Protein AF-A0A960USU8-F1 (afdb_monomer_lite)

Structure (mmCIF, N/CA/C/O backbone):
data_AF-A0A960USU8-F1
#
_entry.id   AF-A0A960USU8-F1
#
loop_
_atom_site.group_PDB
_atom_site.id
_atom_site.type_symbol
_atom_site.label_atom_id
_atom_site.label_alt_id
_atom_site.label_comp_id
_atom_site.label_asym_id
_atom_site.label_entity_id
_atom_site.label_seq_id
_atom_site.pdbx_PDB_ins_code
_atom_site.Cartn_x
_atom_site.Cartn_y
_atom_site.Cartn_z
_atom_site.occupancy
_atom_site.B_iso_or_equiv
_atom_site.auth_seq_id
_atom_site.auth_comp_id
_atom_site.auth_asym_id
_atom_site.auth_atom_id
_atom_site.pdbx_PDB_model_num
ATOM 1 N N . MET A 1 1 ? -20.643 -2.668 -6.351 1.00 79.25 1 MET A N 1
ATOM 2 C CA . MET A 1 1 ? -19.940 -1.557 -5.684 1.00 79.25 1 MET A CA 1
ATOM 3 C C . MET A 1 1 ? -19.389 -2.103 -4.389 1.00 79.25 1 MET A C 1
ATOM 5 O O . MET A 1 1 ? -20.175 -2.423 -3.499 1.00 79.25 1 MET A O 1
ATOM 9 N N . ALA A 1 2 ? -18.076 -2.276 -4.310 1.00 89.62 2 ALA A N 1
ATOM 10 C CA . ALA A 1 2 ? -17.414 -2.642 -3.067 1.00 89.62 2 ALA A CA 1
ATOM 11 C C . ALA A 1 2 ? -17.534 -1.505 -2.040 1.00 89.62 2 ALA A C 1
ATOM 13 O O . ALA A 1 2 ? -17.372 -0.332 -2.381 1.00 89.62 2 ALA A O 1
ATOM 14 N N . LYS A 1 3 ? -17.819 -1.848 -0.782 1.00 94.06 3 LYS A N 1
ATOM 15 C CA . LYS A 1 3 ? -17.827 -0.897 0.333 1.00 94.06 3 LYS A CA 1
ATOM 16 C C . LYS A 1 3 ? -16.690 -1.237 1.280 1.00 94.06 3 LYS A C 1
ATOM 18 O O . LYS A 1 3 ? -16.551 -2.396 1.663 1.00 94.06 3 LYS A O 1
ATOM 23 N N . SER A 1 4 ? -15.922 -0.226 1.656 1.00 95.81 4 SER A N 1
ATOM 24 C CA . SER A 1 4 ? -15.033 -0.289 2.807 1.00 95.81 4 SER A CA 1
ATOM 25 C C . SER A 1 4 ? -15.842 0.079 4.047 1.00 95.81 4 SER A C 1
ATOM 27 O O . SER A 1 4 ? -16.541 1.097 4.051 1.00 95.81 4 SER A O 1
ATOM 29 N N . ILE A 1 5 ? -15.812 -0.779 5.062 1.00 96.56 5 ILE A N 1
ATOM 30 C CA . ILE A 1 5 ? -16.600 -0.633 6.286 1.00 96.56 5 ILE A CA 1
ATOM 31 C C . ILE A 1 5 ? -15.677 -0.684 7.491 1.00 96.56 5 ILE A C 1
ATOM 33 O O . ILE A 1 5 ? -14.733 -1.468 7.516 1.00 96.56 5 ILE A O 1
ATOM 37 N N . ASN A 1 6 ? -15.970 0.126 8.502 1.00 96.75 6 ASN A N 1
ATOM 38 C CA . ASN A 1 6 ? -15.284 0.023 9.774 1.00 96.75 6 ASN A CA 1
ATOM 39 C C . ASN A 1 6 ? -15.834 -1.188 10.541 1.00 96.75 6 ASN A C 1
ATOM 41 O O . ASN A 1 6 ? -17.015 -1.189 10.893 1.00 96.75 6 ASN A O 1
ATOM 45 N N . PRO A 1 7 ? -15.020 -2.213 10.847 1.00 96.38 7 PRO A N 1
ATOM 46 C CA . PRO A 1 7 ? -15.519 -3.429 11.480 1.00 96.38 7 PRO A CA 1
ATOM 47 C C . PRO A 1 7 ? -15.949 -3.225 12.940 1.00 96.38 7 PRO A C 1
ATOM 49 O O . PRO A 1 7 ? -16.648 -4.073 13.484 1.00 96.38 7 PRO A O 1
ATOM 52 N N . ALA A 1 8 ? -15.533 -2.134 13.592 1.00 94.75 8 ALA A N 1
ATOM 53 C CA . ALA A 1 8 ? -15.894 -1.835 14.976 1.00 94.75 8 ALA A CA 1
ATOM 54 C C . ALA A 1 8 ? -17.179 -0.997 15.103 1.00 94.75 8 ALA A C 1
ATOM 56 O O . ALA A 1 8 ? -17.853 -1.092 16.128 1.00 94.75 8 ALA A O 1
ATOM 57 N N . THR A 1 9 ? -17.503 -0.168 14.103 1.00 95.56 9 THR A N 1
ATOM 58 C CA . THR A 1 9 ? -18.676 0.733 14.130 1.00 95.56 9 THR A CA 1
ATOM 59 C C . THR A 1 9 ? -19.746 0.390 13.095 1.00 95.56 9 THR A C 1
ATOM 61 O O . THR A 1 9 ? -20.836 0.946 13.159 1.00 95.56 9 THR A O 1
ATOM 64 N N . GLU A 1 10 ? -19.447 -0.508 12.151 1.00 95.38 10 GLU A N 1
ATOM 65 C CA . GLU A 1 10 ? -20.267 -0.839 10.972 1.00 95.38 10 GLU A CA 1
ATOM 66 C C . GLU A 1 10 ? -20.506 0.345 10.014 1.00 95.38 10 GLU A C 1
ATOM 68 O O . GLU A 1 10 ? -21.272 0.248 9.052 1.00 95.38 10 GLU A O 1
ATOM 73 N N . GLU A 1 11 ? -19.819 1.468 10.230 1.00 96.56 11 GLU A N 1
ATOM 74 C CA . GLU A 1 11 ? -19.928 2.650 9.384 1.00 96.56 11 GLU A CA 1
ATOM 75 C C . GLU A 1 11 ? -19.233 2.429 8.037 1.00 96.56 11 GLU A C 1
ATOM 77 O O . GLU A 1 11 ? -18.147 1.853 7.952 1.00 96.56 11 GLU A O 1
ATOM 82 N N . VAL A 1 12 ? -19.845 2.931 6.963 1.00 96.69 12 VAL A N 1
ATOM 83 C CA . VAL A 1 12 ? -19.239 2.918 5.628 1.00 96.69 12 VAL A CA 1
ATOM 84 C C . VAL A 1 12 ? -18.165 4.001 5.561 1.00 96.69 12 VAL A C 1
ATOM 86 O O . VAL A 1 12 ? -18.470 5.185 5.683 1.00 96.69 12 VAL A O 1
ATOM 89 N N . ILE A 1 13 ? -16.918 3.590 5.335 1.00 95.50 13 ILE A N 1
ATOM 90 C CA . ILE A 1 13 ? -15.763 4.483 5.177 1.00 95.50 13 ILE A CA 1
ATOM 91 C C . ILE A 1 13 ? -15.749 5.061 3.763 1.00 95.50 13 ILE A C 1
ATOM 93 O O . ILE A 1 13 ? -15.586 6.265 3.575 1.00 95.50 13 ILE A O 1
ATOM 97 N N . GLN A 1 14 ? -15.915 4.195 2.760 1.00 95.62 14 GLN A N 1
ATOM 98 C CA . GLN A 1 14 ? -15.878 4.586 1.355 1.00 95.62 14 GLN A CA 1
ATOM 99 C C . GLN A 1 14 ? -16.602 3.568 0.469 1.00 95.62 14 GLN A C 1
ATOM 101 O O . GLN A 1 14 ? -16.624 2.371 0.760 1.00 95.62 14 GLN A O 1
ATOM 106 N N . GLU A 1 15 ? -17.157 4.035 -0.649 1.00 96.25 15 GLU A N 1
ATOM 107 C CA . GLU A 1 15 ? -17.733 3.177 -1.687 1.00 96.25 15 GLU A CA 1
ATOM 108 C C . GLU A 1 15 ? -16.933 3.273 -2.987 1.00 96.25 15 GLU A C 1
ATOM 110 O O . GLU A 1 15 ? -16.607 4.358 -3.472 1.00 96.25 15 GLU A O 1
ATOM 115 N N . TYR A 1 16 ? -16.660 2.121 -3.589 1.00 94.81 16 TYR A N 1
ATOM 116 C CA . TYR A 1 16 ? -15.887 2.005 -4.814 1.00 94.81 16 TYR A CA 1
ATOM 117 C C . TYR A 1 16 ? -16.746 1.408 -5.924 1.00 94.81 16 TYR A C 1
ATOM 119 O O . TYR A 1 16 ? -17.508 0.453 -5.740 1.00 94.81 16 TYR A O 1
ATOM 127 N N . LYS A 1 17 ? -16.623 1.991 -7.116 1.00 95.25 17 LYS A N 1
ATOM 128 C CA . LYS A 1 17 ? -17.223 1.429 -8.324 1.00 95.25 17 LYS A CA 1
ATOM 129 C C . LYS A 1 17 ? -16.362 0.278 -8.812 1.00 95.25 17 LYS A C 1
ATOM 131 O O . LYS A 1 17 ? -15.171 0.465 -9.053 1.00 95.25 17 LYS A O 1
ATOM 136 N N . ASP A 1 18 ? -16.998 -0.867 -9.005 1.00 94.62 18 ASP A N 1
ATOM 137 C CA . ASP A 1 18 ? -16.351 -2.019 -9.616 1.00 94.62 18 ASP A CA 1
ATOM 138 C C . ASP A 1 18 ? -15.971 -1.663 -11.061 1.00 94.62 18 ASP A C 1
ATOM 140 O O . ASP A 1 18 ? -16.624 -0.839 -11.716 1.00 94.62 18 ASP A O 1
ATOM 144 N N . PHE A 1 19 ? -14.886 -2.249 -11.558 1.00 96.25 19 PHE A N 1
ATOM 145 C CA . PHE A 1 19 ? -14.514 -2.085 -12.959 1.00 96.25 19 PHE A CA 1
ATOM 146 C C . PHE A 1 19 ? -15.480 -2.864 -13.858 1.00 96.25 19 PHE A C 1
ATOM 148 O O . PHE A 1 19 ? -15.926 -3.951 -13.500 1.00 96.25 19 PHE A O 1
ATOM 155 N N . SER A 1 20 ? -15.808 -2.300 -15.025 1.00 96.62 20 SER A N 1
ATOM 156 C CA . SER A 1 20 ? -16.500 -3.040 -16.084 1.00 96.62 20 SER A CA 1
ATOM 157 C C . SER A 1 20 ? -15.554 -4.046 -16.734 1.00 96.62 20 SER A C 1
ATOM 159 O O . SER A 1 20 ? -14.338 -3.853 -16.701 1.00 96.62 20 SER A O 1
ATOM 161 N N . GLU A 1 21 ? -16.105 -5.074 -17.379 1.00 97.62 21 GLU A N 1
ATOM 162 C CA . GLU A 1 21 ? -15.321 -6.068 -18.127 1.00 97.62 21 GLU A CA 1
ATOM 163 C C . GLU A 1 21 ? -14.407 -5.398 -19.165 1.00 97.62 21 GLU A C 1
ATOM 165 O O . GLU A 1 21 ? -13.198 -5.609 -19.130 1.00 97.62 21 GLU A O 1
ATOM 170 N N . ASP A 1 22 ? -14.940 -4.473 -19.973 1.00 98.06 22 ASP A N 1
ATOM 171 C CA . ASP A 1 22 ? -14.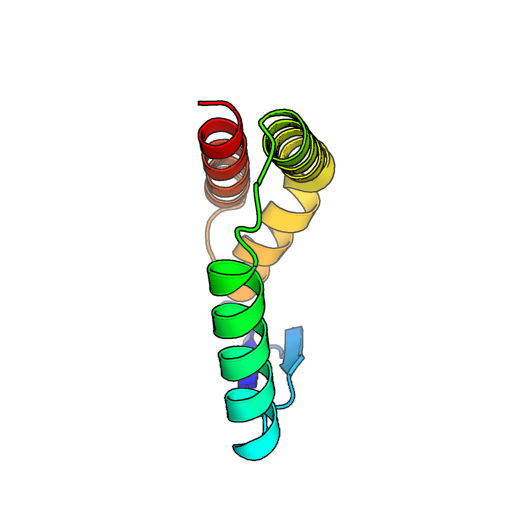152 -3.703 -20.951 1.00 98.06 22 ASP A CA 1
ATOM 172 C C . ASP A 1 22 ? -12.983 -2.934 -20.310 1.00 98.06 22 ASP A C 1
ATOM 174 O O . ASP A 1 22 ? -11.903 -2.804 -20.889 1.00 98.06 22 ASP A O 1
ATOM 178 N N . ARG A 1 23 ? -13.183 -2.405 -19.093 1.00 97.75 23 ARG A N 1
ATOM 179 C CA . ARG A 1 23 ? -12.134 -1.675 -18.372 1.00 97.75 23 ARG A CA 1
ATOM 180 C C . ARG A 1 23 ? -11.066 -2.624 -17.846 1.00 97.75 23 ARG A C 1
ATOM 182 O O . ARG A 1 23 ? -9.892 -2.266 -17.876 1.00 97.75 23 ARG A O 1
ATOM 189 N N . VAL A 1 24 ? -11.461 -3.796 -17.353 1.00 98.19 24 VAL A N 1
ATOM 190 C CA . VAL A 1 24 ? -10.519 -4.833 -16.917 1.00 98.19 24 VAL A CA 1
ATOM 191 C C . VAL A 1 24 ? -9.660 -5.278 -18.099 1.00 98.19 24 VAL A C 1
ATOM 193 O O . VAL A 1 24 ? -8.438 -5.234 -17.988 1.00 98.19 24 VAL A O 1
ATOM 196 N N . GLU A 1 25 ? -10.277 -5.591 -19.239 1.00 98.50 25 GLU A N 1
ATOM 197 C CA . GLU A 1 25 ? -9.569 -5.999 -20.459 1.00 98.50 25 GLU A CA 1
ATOM 198 C C . GLU A 1 25 ? -8.568 -4.928 -20.915 1.00 98.50 25 GLU A C 1
ATOM 200 O O . GLU A 1 25 ? -7.403 -5.214 -21.186 1.00 98.50 25 GLU A O 1
ATOM 205 N N . SER A 1 26 ? -8.978 -3.657 -20.898 1.00 98.50 26 SER A N 1
ATOM 206 C CA . SER A 1 26 ? -8.094 -2.543 -21.248 1.00 98.50 26 SER A CA 1
ATOM 207 C C . SER A 1 26 ? -6.892 -2.400 -20.306 1.00 98.50 26 SER A C 1
ATOM 209 O O . SER A 1 26 ? -5.797 -2.076 -20.768 1.00 98.50 26 SER A O 1
ATOM 211 N N . ILE A 1 27 ? -7.058 -2.620 -18.996 1.00 98.25 27 ILE A N 1
ATOM 212 C CA . ILE A 1 27 ? -5.947 -2.572 -18.028 1.00 98.25 27 ILE A CA 1
ATOM 213 C C . ILE A 1 27 ? -4.985 -3.743 -18.256 1.00 98.25 27 ILE A C 1
ATOM 215 O O . ILE A 1 27 ? -3.771 -3.548 -18.204 1.00 98.25 27 ILE A O 1
ATOM 219 N N . LEU A 1 28 ? -5.513 -4.939 -18.536 1.00 98.50 28 LEU A N 1
ATOM 220 C CA . LEU A 1 28 ? -4.702 -6.122 -18.825 1.00 98.50 28 LEU A CA 1
ATOM 221 C C . LEU A 1 28 ? -3.868 -5.934 -20.094 1.00 98.50 28 LEU A C 1
ATOM 223 O O . LEU A 1 28 ? -2.666 -6.190 -20.062 1.00 98.50 28 LEU A O 1
ATOM 227 N N . GLN A 1 29 ? -4.470 -5.415 -21.168 1.00 98.44 29 GLN A N 1
ATOM 228 C CA . GLN A 1 29 ? -3.743 -5.142 -22.408 1.00 98.44 29 GLN A CA 1
ATOM 229 C C . GLN A 1 29 ? -2.632 -4.105 -22.193 1.00 98.44 29 GLN A C 1
ATOM 231 O O . GLN A 1 29 ? -1.503 -4.327 -22.614 1.00 98.44 29 GLN A O 1
ATOM 236 N N . GLN A 1 30 ? -2.908 -3.017 -21.463 1.00 98.00 30 GLN A N 1
ATOM 237 C CA . GLN A 1 30 ? -1.889 -2.010 -21.134 1.00 98.00 30 GLN A CA 1
ATOM 238 C C . GLN A 1 30 ? -0.715 -2.595 -20.338 1.00 98.00 30 GLN A C 1
ATOM 240 O O . GLN A 1 30 ? 0.433 -2.208 -20.556 1.00 98.00 30 GLN A O 1
ATOM 245 N N . ALA A 1 31 ? -0.990 -3.512 -19.407 1.00 97.38 31 ALA A N 1
ATOM 246 C CA . ALA A 1 31 ? 0.050 -4.174 -18.630 1.00 97.38 31 ALA A CA 1
ATOM 247 C C . ALA A 1 31 ? 0.910 -5.114 -19.497 1.00 97.38 31 ALA A C 1
ATOM 249 O O . ALA A 1 31 ? 2.134 -5.111 -19.355 1.00 97.38 31 ALA A O 1
ATOM 250 N N . ASP A 1 32 ? 0.290 -5.881 -20.402 1.00 97.88 32 ASP A N 1
ATOM 251 C CA . ASP A 1 32 ? 0.994 -6.753 -21.355 1.00 97.88 32 ASP A CA 1
ATOM 252 C C . ASP A 1 32 ? 1.853 -5.939 -22.332 1.00 97.88 32 ASP A C 1
ATOM 254 O O . ASP A 1 32 ? 3.029 -6.247 -22.523 1.00 97.88 32 ASP A O 1
ATOM 258 N N . ASP A 1 33 ? 1.312 -4.848 -22.876 1.00 97.81 33 ASP A N 1
ATOM 259 C CA . ASP A 1 33 ? 2.041 -3.953 -23.777 1.00 97.81 33 ASP A CA 1
ATOM 260 C C . ASP A 1 33 ? 3.255 -3.328 -23.076 1.00 97.81 33 ASP A C 1
ATOM 262 O O . ASP A 1 33 ? 4.372 -3.426 -23.577 1.00 97.81 33 ASP A O 1
ATOM 266 N N . ALA A 1 34 ? 3.085 -2.779 -21.866 1.00 96.50 34 ALA A N 1
ATOM 267 C CA . ALA A 1 34 ? 4.192 -2.203 -21.099 1.00 96.50 34 ALA A CA 1
ATOM 268 C C . ALA A 1 34 ? 5.287 -3.237 -20.776 1.00 96.50 34 ALA A C 1
ATOM 270 O O . ALA A 1 34 ? 6.481 -2.921 -20.792 1.00 96.50 34 ALA A O 1
ATOM 271 N N . TYR A 1 35 ? 4.894 -4.481 -20.489 1.00 95.69 35 TYR A N 1
ATOM 272 C CA . TYR A 1 35 ? 5.837 -5.575 -20.288 1.00 95.69 35 TYR A CA 1
ATOM 273 C C . TYR A 1 35 ? 6.609 -5.903 -21.575 1.00 95.69 35 TYR A C 1
ATOM 275 O O . TYR A 1 35 ? 7.837 -6.015 -21.538 1.00 95.69 35 TYR A O 1
ATOM 283 N N . ARG A 1 36 ? 5.918 -6.004 -22.718 1.00 96.44 36 ARG A N 1
ATOM 284 C CA . ARG A 1 36 ? 6.528 -6.261 -24.036 1.00 96.44 36 ARG A CA 1
ATOM 285 C C . ARG A 1 36 ? 7.441 -5.128 -24.495 1.00 96.44 36 ARG A C 1
ATOM 287 O O . ARG A 1 36 ? 8.491 -5.403 -25.074 1.00 96.44 36 ARG A O 1
ATOM 294 N N . ASP A 1 37 ? 7.094 -3.889 -24.162 1.00 96.62 37 ASP A N 1
ATOM 295 C CA . ASP A 1 37 ? 7.907 -2.692 -24.400 1.00 96.62 37 ASP A CA 1
ATOM 296 C C . ASP A 1 37 ? 9.141 -2.622 -23.481 1.00 96.62 37 ASP A C 1
ATOM 298 O O . ASP A 1 37 ? 9.987 -1.733 -23.610 1.00 96.62 37 ASP A O 1
ATOM 302 N N . GLY A 1 38 ? 9.287 -3.586 -22.567 1.00 94.00 38 GLY A N 1
ATOM 303 C CA . GLY A 1 38 ? 10.458 -3.727 -21.717 1.00 94.00 38 GLY A CA 1
ATOM 304 C C . GLY A 1 38 ? 10.514 -2.671 -20.624 1.00 94.00 38 GLY A C 1
ATOM 305 O O . GLY A 1 38 ? 11.602 -2.159 -20.341 1.00 94.00 38 GLY A O 1
ATOM 306 N N . VAL A 1 39 ? 9.364 -2.338 -20.017 1.00 91.12 39 VAL A N 1
ATOM 307 C CA . VAL A 1 39 ? 9.293 -1.417 -18.877 1.00 91.12 39 VAL A CA 1
ATOM 308 C C . VAL A 1 39 ? 10.347 -1.775 -17.829 1.00 91.12 39 VAL A C 1
ATOM 310 O O . VAL A 1 39 ? 10.507 -2.927 -17.422 1.00 91.12 39 VAL A O 1
ATOM 313 N N . LYS A 1 40 ? 11.096 -0.763 -17.390 1.00 90.50 40 LYS A N 1
ATOM 314 C CA . LYS A 1 40 ? 12.096 -0.900 -16.333 1.00 90.50 40 LYS A CA 1
ATOM 315 C C . LYS A 1 40 ? 11.674 -0.051 -15.155 1.00 90.50 40 LYS A C 1
ATOM 317 O O . LYS A 1 40 ? 11.428 1.142 -15.312 1.00 90.50 40 LYS A O 1
ATOM 322 N N . VAL A 1 41 ? 11.641 -0.670 -13.985 1.00 88.56 41 VAL A N 1
ATOM 323 C CA . VAL A 1 41 ? 11.537 0.041 -12.714 1.00 88.56 41 VAL A CA 1
ATOM 324 C C . VAL A 1 41 ? 12.954 0.280 -12.213 1.00 88.56 41 VAL A C 1
ATOM 326 O O . VAL A 1 41 ? 13.740 -0.661 -12.095 1.00 88.56 41 VAL A O 1
ATOM 329 N N . SER A 1 42 ? 13.312 1.537 -11.972 1.00 93.62 42 SER A N 1
ATOM 330 C CA . SER A 1 42 ? 14.604 1.882 -11.386 1.00 93.62 42 SER A CA 1
ATOM 331 C C . SER A 1 42 ? 14.564 1.733 -9.865 1.00 93.62 42 SER A C 1
ATOM 333 O O . SER A 1 42 ? 13.523 1.913 -9.232 1.00 93.62 42 SER A O 1
ATOM 335 N N . ALA A 1 43 ? 15.724 1.472 -9.258 1.00 95.31 43 ALA A N 1
ATOM 336 C CA . ALA A 1 43 ? 15.856 1.491 -7.801 1.00 95.31 43 ALA A CA 1
ATOM 337 C C . ALA A 1 43 ? 15.423 2.847 -7.209 1.00 95.31 43 ALA A C 1
ATOM 339 O O . ALA A 1 43 ? 14.792 2.892 -6.164 1.00 95.31 43 ALA A O 1
ATOM 340 N N . GLU A 1 44 ? 15.673 3.955 -7.918 1.00 97.00 44 GLU A N 1
ATOM 341 C CA . GLU A 1 44 ? 15.229 5.293 -7.505 1.00 97.00 44 GLU A CA 1
ATOM 342 C C . GLU A 1 44 ? 13.700 5.392 -7.369 1.00 97.00 44 GLU A C 1
ATOM 344 O O . GLU A 1 44 ? 13.205 6.035 -6.446 1.00 97.00 44 GLU A O 1
ATOM 349 N N . GLN A 1 45 ? 12.937 4.741 -8.253 1.00 96.81 45 GLN A N 1
ATOM 350 C CA . GLN A 1 45 ? 11.476 4.704 -8.144 1.00 96.81 45 GLN A CA 1
ATOM 351 C C . GLN A 1 45 ? 11.019 3.916 -6.910 1.00 96.81 45 GLN A C 1
ATOM 353 O O . GLN A 1 45 ? 10.058 4.325 -6.259 1.00 96.81 45 GLN A O 1
ATOM 358 N N . LEU A 1 46 ? 11.717 2.831 -6.559 1.00 97.44 46 LEU A N 1
ATOM 359 C CA . LEU A 1 46 ? 11.429 2.056 -5.350 1.00 97.44 46 LEU A CA 1
ATOM 360 C C . LEU A 1 46 ? 11.793 2.832 -4.077 1.00 97.44 46 LEU A C 1
ATOM 362 O O . LEU A 1 46 ? 10.985 2.880 -3.153 1.00 97.44 46 LEU A O 1
ATOM 366 N N . TYR A 1 47 ? 12.931 3.532 -4.055 1.00 98.19 47 TYR A N 1
ATOM 367 C CA . TYR A 1 47 ? 13.294 4.400 -2.930 1.00 98.19 47 TYR A CA 1
ATOM 368 C C . TYR A 1 47 ? 12.284 5.532 -2.726 1.00 98.19 47 TYR A C 1
ATOM 370 O O . TYR A 1 47 ? 11.847 5.760 -1.602 1.00 98.19 47 TYR A O 1
ATOM 378 N N . LYS A 1 48 ? 11.815 6.170 -3.806 1.00 98.25 48 LYS A N 1
ATOM 379 C CA . LYS A 1 48 ? 10.736 7.171 -3.734 1.00 98.25 48 LYS A CA 1
ATOM 380 C C . LYS A 1 48 ? 9.436 6.591 -3.171 1.00 98.25 48 LYS A C 1
ATOM 382 O O . LYS A 1 48 ? 8.747 7.258 -2.403 1.00 98.25 48 LYS A O 1
ATOM 387 N N . ALA A 1 49 ? 9.093 5.351 -3.529 1.00 98.12 49 ALA A 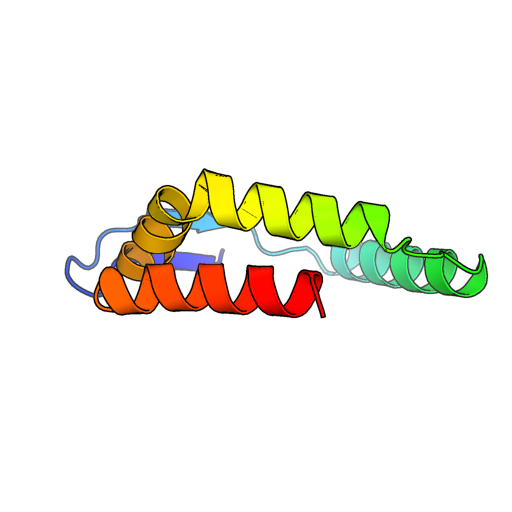N 1
ATOM 388 C CA . ALA A 1 49 ? 7.936 4.667 -2.953 1.00 98.12 49 ALA A CA 1
ATOM 389 C C . ALA A 1 49 ? 8.128 4.397 -1.449 1.00 98.12 49 ALA A C 1
ATOM 391 O O . ALA A 1 49 ? 7.205 4.627 -0.668 1.00 98.12 49 ALA A O 1
ATOM 392 N N . ALA A 1 50 ? 9.325 3.975 -1.031 1.00 98.50 50 ALA A N 1
ATOM 393 C CA . ALA A 1 50 ? 9.659 3.775 0.377 1.00 98.50 50 ALA A CA 1
ATOM 394 C C . ALA A 1 50 ? 9.556 5.074 1.191 1.00 98.50 50 ALA A C 1
ATOM 396 O O . ALA A 1 50 ? 8.948 5.077 2.263 1.00 98.50 50 ALA A O 1
ATOM 397 N N . GLU A 1 51 ? 10.108 6.177 0.678 1.00 98.50 51 GLU A N 1
ATOM 398 C CA . GLU A 1 51 ? 10.005 7.506 1.292 1.00 98.50 51 GLU A CA 1
ATOM 399 C C . GLU A 1 51 ? 8.540 7.914 1.455 1.00 98.50 51 GLU A C 1
ATOM 401 O O . GLU A 1 51 ? 8.117 8.245 2.561 1.00 98.50 51 GLU A O 1
ATOM 406 N N . HIS A 1 52 ? 7.733 7.773 0.400 1.00 98.50 52 HIS A N 1
ATOM 407 C CA . HIS A 1 52 ? 6.310 8.105 0.447 1.00 98.50 52 HIS A CA 1
ATOM 408 C C . HIS A 1 52 ? 5.541 7.289 1.497 1.00 98.50 52 HIS A C 1
ATOM 410 O O . HIS A 1 52 ? 4.724 7.834 2.242 1.00 98.50 52 HIS A O 1
ATOM 416 N N . LEU A 1 53 ? 5.817 5.983 1.587 1.00 98.62 53 LEU A N 1
ATOM 417 C CA . LEU A 1 53 ? 5.221 5.105 2.596 1.00 98.62 53 LEU A CA 1
ATOM 418 C C . LEU A 1 53 ? 5.628 5.519 4.017 1.00 98.62 53 LEU A C 1
ATOM 420 O O . LEU A 1 53 ? 4.783 5.523 4.911 1.00 98.62 53 LEU A O 1
ATOM 424 N N . LYS A 1 54 ? 6.895 5.897 4.235 1.00 98.44 54 LYS A N 1
ATOM 425 C CA . LYS A 1 54 ? 7.398 6.350 5.543 1.00 98.44 54 LYS A CA 1
ATOM 426 C C . LYS A 1 54 ? 6.810 7.695 5.958 1.00 98.44 54 LYS A C 1
ATOM 428 O O . LYS A 1 54 ? 6.409 7.836 7.111 1.00 98.44 54 LYS A O 1
ATOM 433 N N . GLU A 1 55 ? 6.735 8.654 5.038 1.00 98.62 55 GLU A N 1
ATOM 434 C CA . GLU A 1 55 ? 6.155 9.982 5.279 1.00 98.62 55 GLU A CA 1
ATOM 435 C C . GLU A 1 55 ? 4.676 9.901 5.673 1.00 98.62 55 GLU A C 1
ATOM 437 O O . GLU A 1 55 ? 4.220 10.643 6.540 1.00 98.62 55 GLU A O 1
ATOM 442 N N . LYS A 1 56 ? 3.931 8.972 5.065 1.00 98.56 56 LYS A N 1
ATOM 443 C CA . LYS A 1 56 ? 2.487 8.795 5.279 1.00 98.56 56 LYS A CA 1
ATOM 444 C C . LYS A 1 56 ? 2.125 7.629 6.193 1.00 98.56 56 LYS A C 1
ATOM 446 O O . LYS A 1 56 ? 0.959 7.244 6.254 1.00 98.56 56 LYS A O 1
ATOM 451 N N . LYS A 1 57 ? 3.081 7.052 6.922 1.00 98.56 57 LYS A N 1
ATOM 452 C CA . LYS A 1 57 ? 2.847 5.825 7.702 1.00 98.56 57 LYS A CA 1
ATOM 453 C C . LYS A 1 57 ? 1.717 5.940 8.724 1.00 98.56 57 LYS A C 1
ATOM 455 O O . LYS A 1 57 ? 0.993 4.972 8.927 1.00 98.56 57 LYS A O 1
ATOM 460 N N . ASP A 1 58 ? 1.536 7.116 9.322 1.00 98.50 58 ASP A N 1
ATOM 461 C CA . ASP A 1 58 ? 0.467 7.354 10.293 1.00 98.50 58 ASP A CA 1
ATOM 462 C C . ASP A 1 58 ? -0.902 7.457 9.598 1.00 98.50 58 ASP A C 1
ATOM 464 O O . ASP A 1 58 ? -1.883 6.900 10.085 1.00 98.50 58 ASP A O 1
ATOM 468 N N . GLU A 1 59 ? -0.960 8.096 8.423 1.00 98.44 59 GLU A N 1
ATOM 469 C CA . GLU A 1 59 ? -2.164 8.203 7.583 1.00 98.44 59 GLU A CA 1
ATOM 470 C C . GLU A 1 59 ? -2.594 6.822 7.068 1.00 98.44 59 GLU A C 1
ATOM 472 O O . GLU A 1 59 ? -3.732 6.399 7.269 1.00 98.44 59 GLU A O 1
ATOM 477 N N . PHE A 1 60 ? -1.668 6.079 6.458 1.00 98.44 60 PHE A N 1
ATOM 478 C CA . PHE A 1 60 ? -1.935 4.735 5.950 1.00 98.44 60 PHE A CA 1
ATOM 479 C C . PHE A 1 60 ? -2.183 3.730 7.078 1.00 98.44 60 PHE A C 1
ATOM 481 O O . PHE A 1 60 ? -3.055 2.872 6.957 1.00 98.44 60 PHE A O 1
ATOM 488 N N . GLY A 1 61 ? -1.482 3.857 8.205 1.00 98.56 61 GLY A N 1
ATOM 489 C CA . GLY A 1 61 ? -1.726 3.047 9.394 1.00 98.56 61 GLY A CA 1
ATOM 490 C C . GLY A 1 61 ? -3.126 3.274 9.969 1.00 98.56 61 GLY A C 1
ATOM 491 O O . GLY A 1 61 ? -3.815 2.307 10.296 1.00 98.56 61 GLY A O 1
ATOM 492 N N . ALA A 1 62 ? -3.578 4.530 10.042 1.00 98.25 62 ALA A N 1
ATOM 493 C CA . ALA A 1 62 ? -4.936 4.862 10.463 1.00 98.25 62 ALA A CA 1
ATOM 494 C C . ALA A 1 62 ? -5.986 4.289 9.502 1.00 98.25 62 ALA A C 1
ATOM 496 O O . ALA A 1 62 ? -6.983 3.737 9.969 1.00 98.25 62 ALA A O 1
ATOM 497 N N . LEU A 1 63 ? -5.735 4.346 8.187 1.00 97.69 63 LEU A N 1
ATOM 498 C CA . LEU A 1 63 ? -6.612 3.742 7.184 1.00 97.69 63 LEU A CA 1
ATOM 499 C C . LEU A 1 63 ? -6.732 2.226 7.396 1.00 97.69 63 LEU A C 1
ATOM 501 O O . LEU A 1 63 ? -7.841 1.733 7.584 1.00 97.69 63 LEU A O 1
ATOM 505 N N . ILE A 1 64 ? -5.611 1.503 7.494 1.00 98.00 64 ILE A N 1
ATOM 506 C CA . ILE A 1 64 ? -5.606 0.051 7.759 1.00 98.00 64 ILE A CA 1
ATOM 507 C C . ILE A 1 64 ? -6.375 -0.269 9.047 1.00 98.00 64 ILE A C 1
ATOM 509 O O . ILE A 1 64 ? -7.178 -1.200 9.082 1.00 98.00 64 ILE A O 1
ATOM 513 N N . THR A 1 65 ? -6.167 0.503 10.115 1.00 98.25 65 THR A N 1
ATOM 514 C CA . THR A 1 65 ? -6.919 0.327 11.363 1.00 98.25 65 THR A CA 1
ATOM 515 C C . THR A 1 65 ? -8.413 0.553 11.168 1.00 98.25 65 THR A C 1
ATOM 517 O O . THR A 1 65 ? -9.198 -0.247 11.673 1.00 98.25 65 THR A O 1
ATOM 520 N N . SER A 1 66 ? -8.816 1.596 10.440 1.00 97.44 66 SER A N 1
ATOM 521 C CA . SER A 1 66 ? -10.233 1.869 10.197 1.00 97.44 66 SER A CA 1
ATOM 522 C C . SER A 1 66 ? -10.898 0.787 9.355 1.00 97.44 66 SER A C 1
ATOM 524 O O . SER A 1 66 ? -12.000 0.384 9.693 1.00 97.44 66 SER A O 1
ATOM 526 N N . GLU A 1 67 ? -10.233 0.269 8.321 1.00 96.69 67 GLU A N 1
ATOM 527 C CA . GLU A 1 67 ? -10.832 -0.691 7.385 1.00 96.69 67 GLU A CA 1
ATOM 528 C C . GLU A 1 67 ? -10.767 -2.137 7.895 1.00 96.69 67 GLU A C 1
ATOM 530 O O . GLU A 1 67 ? -11.652 -2.941 7.613 1.00 96.69 67 GLU A O 1
ATOM 535 N N . MET A 1 68 ? -9.732 -2.482 8.668 1.00 96.19 68 MET A N 1
ATOM 536 C CA . MET A 1 68 ? -9.445 -3.868 9.065 1.00 96.19 68 MET A CA 1
ATOM 537 C C . MET A 1 68 ? -9.568 -4.117 10.574 1.00 96.19 68 MET A C 1
ATOM 539 O O . MET A 1 68 ? -9.477 -5.261 11.014 1.00 96.19 68 MET A O 1
ATOM 543 N N . GLY A 1 69 ? -9.732 -3.073 11.396 1.00 96.12 69 GLY A N 1
ATOM 544 C CA . GLY A 1 69 ? -9.833 -3.188 12.859 1.00 96.12 69 GLY A CA 1
ATOM 545 C C . GLY A 1 69 ? -8.516 -3.544 13.562 1.00 96.12 69 GLY A C 1
ATOM 546 O O . GLY A 1 69 ? -8.506 -3.919 14.735 1.00 96.12 69 GLY A O 1
ATOM 547 N N . LYS A 1 70 ? -7.386 -3.454 12.855 1.00 96.94 70 LYS A N 1
ATOM 548 C CA . LYS A 1 70 ? -6.062 -3.810 13.377 1.00 96.94 70 LYS A CA 1
ATOM 549 C C . LYS A 1 70 ? -5.554 -2.751 14.374 1.00 96.94 70 LYS A C 1
ATOM 551 O O . LYS A 1 70 ? -5.762 -1.560 14.131 1.00 96.94 70 LYS A O 1
ATOM 556 N N . PRO A 1 71 ? -4.844 -3.115 15.464 1.00 98.06 71 PRO A N 1
ATOM 557 C CA . PRO A 1 71 ? -4.227 -2.127 16.351 1.00 98.06 71 PRO A CA 1
ATOM 558 C C . PRO A 1 71 ? -3.286 -1.174 15.599 1.00 98.06 71 PRO A C 1
ATOM 560 O O . PRO A 1 71 ? -2.441 -1.634 14.831 1.00 98.06 71 PRO A O 1
ATOM 563 N N . ILE A 1 72 ? -3.380 0.135 15.869 1.00 98.44 72 ILE A N 1
ATOM 564 C CA . ILE A 1 72 ? -2.655 1.186 15.125 1.00 98.44 72 ILE A CA 1
ATOM 565 C C . ILE A 1 72 ? -1.143 0.952 15.046 1.00 98.44 72 ILE A C 1
ATOM 567 O O . ILE A 1 72 ? -0.534 1.147 13.999 1.00 98.44 72 ILE A O 1
ATOM 571 N N . THR A 1 73 ? -0.535 0.442 16.117 1.00 98.56 73 THR A N 1
ATOM 572 C CA . THR A 1 73 ? 0.898 0.123 16.145 1.00 98.56 73 THR A CA 1
ATOM 573 C C . THR A 1 73 ? 1.265 -0.992 15.166 1.00 98.56 73 THR A C 1
ATOM 575 O O . THR A 1 73 ? 2.310 -0.925 14.526 1.00 98.56 73 THR A O 1
ATOM 578 N N . GLN A 1 74 ? 0.403 -1.998 14.998 1.00 98.56 74 GLN A N 1
ATOM 579 C CA . GLN A 1 74 ? 0.619 -3.069 14.025 1.00 98.56 74 GLN A CA 1
ATOM 580 C C . 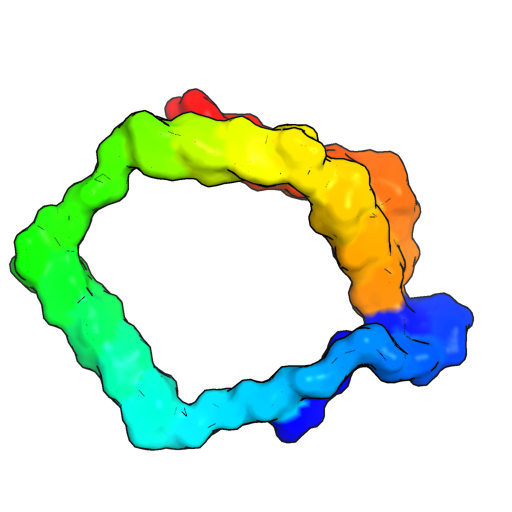GLN A 1 74 ? 0.301 -2.630 12.592 1.00 98.56 74 GLN A C 1
ATOM 582 O O . GLN A 1 74 ? 0.858 -3.197 11.652 1.00 98.56 74 GLN A O 1
ATOM 587 N N . SER A 1 75 ? -0.613 -1.675 12.413 1.00 98.62 75 SER A N 1
ATOM 588 C CA . SER A 1 75 ? -0.923 -1.078 11.111 1.00 98.62 75 SER A CA 1
ATOM 589 C C . SER A 1 75 ? 0.238 -0.224 10.603 1.00 98.62 75 SER A C 1
ATOM 591 O O . SER A 1 75 ? 0.693 -0.423 9.482 1.00 98.62 75 SER A O 1
ATOM 593 N N . ILE A 1 76 ? 0.794 0.652 11.449 1.00 98.75 76 ILE A N 1
ATOM 594 C CA . ILE A 1 76 ? 1.987 1.449 11.119 1.00 98.75 76 ILE A CA 1
ATOM 595 C C . ILE A 1 76 ? 3.172 0.531 10.790 1.00 98.75 76 ILE A C 1
ATOM 597 O O . ILE A 1 76 ? 3.836 0.727 9.774 1.00 98.75 76 ILE A O 1
ATOM 601 N N . ALA A 1 77 ? 3.393 -0.519 11.588 1.00 98.56 77 ALA A N 1
ATOM 602 C CA . ALA A 1 77 ? 4.462 -1.485 11.334 1.00 98.56 77 ALA A CA 1
ATOM 603 C C . ALA A 1 77 ? 4.304 -2.225 9.991 1.00 98.56 77 ALA A C 1
ATOM 605 O O . ALA A 1 77 ? 5.297 -2.615 9.380 1.00 98.56 77 ALA A O 1
ATOM 606 N N . GLU A 1 78 ? 3.074 -2.426 9.508 1.00 98.44 78 GLU A N 1
ATOM 607 C CA . GLU A 1 78 ? 2.826 -3.020 8.191 1.00 98.44 78 GLU A CA 1
ATOM 608 C C . GLU A 1 78 ? 3.238 -2.076 7.058 1.00 98.44 78 GLU A C 1
ATOM 610 O O . GLU A 1 78 ? 3.897 -2.510 6.114 1.00 98.44 78 GLU A O 1
ATOM 615 N N . VAL A 1 79 ? 2.945 -0.778 7.191 1.00 98.69 79 VAL A N 1
ATOM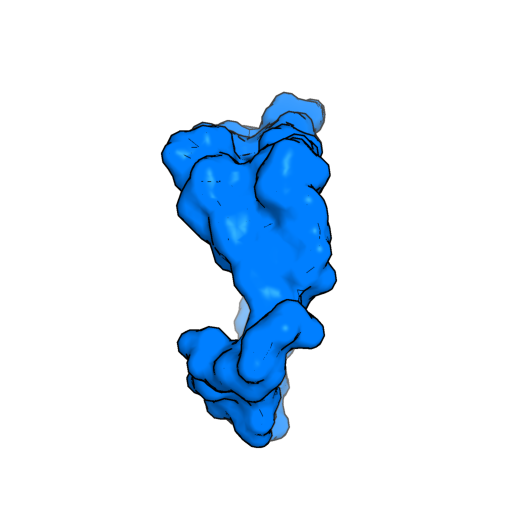 616 C CA . VAL A 1 79 ? 3.390 0.244 6.232 1.00 98.69 79 VAL A CA 1
ATOM 617 C C . VAL A 1 79 ? 4.917 0.358 6.226 1.00 98.69 79 VAL A C 1
ATOM 619 O O . VAL A 1 79 ? 5.533 0.366 5.161 1.00 98.69 79 VAL A O 1
ATOM 622 N N . GLU A 1 80 ? 5.545 0.377 7.405 1.00 98.50 80 GLU A N 1
ATOM 623 C CA . GLU A 1 80 ? 7.007 0.411 7.534 1.00 98.50 80 GLU A CA 1
ATOM 624 C C . GLU A 1 80 ? 7.664 -0.840 6.936 1.00 98.50 80 GLU A C 1
ATOM 626 O O . GLU A 1 80 ? 8.674 -0.724 6.243 1.00 98.50 80 GLU A O 1
ATOM 631 N N . LYS A 1 81 ? 7.070 -2.025 7.126 1.00 98.38 81 LYS A N 1
ATOM 632 C CA . LYS A 1 81 ? 7.528 -3.271 6.494 1.00 98.38 81 LYS A CA 1
ATOM 633 C C . LYS A 1 81 ? 7.472 -3.181 4.965 1.00 98.38 81 LYS A C 1
ATOM 635 O O . LYS A 1 81 ? 8.403 -3.628 4.298 1.00 98.38 81 LYS A O 1
ATOM 640 N N . CYS A 1 82 ? 6.403 -2.620 4.401 1.00 98.38 82 CYS A N 1
ATOM 641 C CA . CYS A 1 82 ? 6.300 -2.408 2.955 1.00 98.38 82 CYS A CA 1
ATOM 642 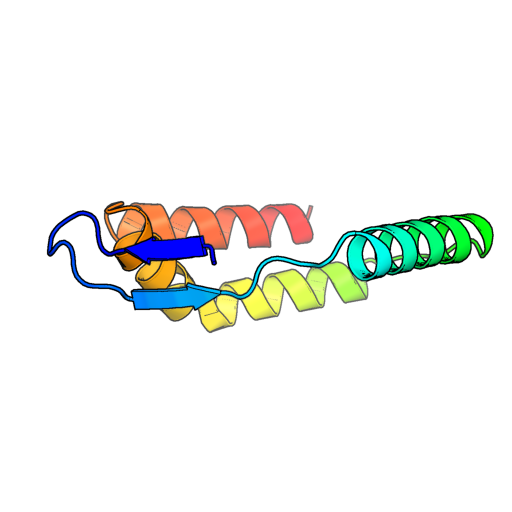C C . CYS A 1 82 ? 7.364 -1.424 2.453 1.00 98.38 82 CYS A C 1
ATOM 644 O O . CYS A 1 82 ? 8.004 -1.693 1.440 1.00 98.38 82 CYS A O 1
ATOM 646 N N . ALA A 1 83 ? 7.616 -0.336 3.187 1.00 98.50 83 ALA A N 1
ATOM 647 C CA . ALA A 1 83 ? 8.680 0.605 2.849 1.00 98.50 83 ALA A CA 1
ATOM 648 C C . ALA A 1 83 ? 10.065 -0.064 2.873 1.00 98.50 83 ALA A C 1
ATOM 650 O O . ALA A 1 83 ? 10.844 0.120 1.946 1.00 98.50 83 ALA A O 1
ATOM 651 N N . GLN A 1 84 ? 10.349 -0.890 3.886 1.00 98.25 84 GLN A N 1
ATOM 652 C CA . GLN A 1 84 ? 11.596 -1.659 3.974 1.00 98.25 84 GLN A CA 1
ATOM 653 C C . GLN A 1 84 ? 11.771 -2.624 2.797 1.00 98.25 84 GLN A C 1
ATOM 655 O O . GLN A 1 84 ? 12.883 -2.779 2.302 1.00 98.25 84 GLN A O 1
ATOM 660 N N . LEU A 1 85 ? 10.689 -3.251 2.322 1.00 97.94 85 LEU A N 1
ATOM 661 C CA . LEU A 1 85 ? 10.739 -4.119 1.143 1.00 97.94 85 LEU A CA 1
ATOM 662 C C . LEU A 1 85 ? 11.105 -3.344 -0.130 1.00 97.94 85 LEU A C 1
ATOM 664 O O . LEU A 1 85 ? 11.787 -3.888 -0.986 1.00 97.94 85 LEU A O 1
ATOM 668 N N . CYS A 1 86 ? 10.676 -2.086 -0.254 1.00 97.38 86 CYS A N 1
ATOM 669 C CA . CYS A 1 86 ? 11.071 -1.224 -1.367 1.00 97.38 86 CYS A CA 1
ATOM 670 C C . CYS A 1 86 ? 12.546 -0.777 -1.295 1.00 97.38 86 CYS A C 1
ATOM 672 O O . CYS A 1 86 ? 13.095 -0.365 -2.312 1.00 97.38 86 CYS A O 1
ATOM 674 N N . GLU A 1 87 ? 13.181 -0.831 -0.120 1.00 96.69 87 GLU A N 1
ATOM 675 C CA . GLU A 1 87 ? 14.588 -0.444 0.073 1.00 96.69 87 GLU A CA 1
ATOM 676 C C . GLU A 1 87 ? 15.585 -1.601 -0.085 1.00 96.69 87 GLU A C 1
ATOM 678 O O . GLU A 1 87 ? 16.780 -1.334 -0.244 1.00 96.69 87 GLU A O 1
ATOM 683 N N . TYR A 1 88 ? 15.104 -2.847 0.006 1.00 91.94 88 TYR A N 1
ATOM 684 C CA . TYR A 1 88 ? 15.890 -4.082 -0.084 1.00 91.94 88 TYR A CA 1
ATOM 685 C C . TYR A 1 88 ? 16.244 -4.441 -1.531 1.00 91.94 88 TYR A C 1
ATOM 687 O O . TYR A 1 88 ? 17.448 -4.679 -1.785 1.00 91.94 88 TYR A O 1
#

Secondary structure (DSSP, 8-state):
-EEEE-TTT--EEEEEPPPPHHHHHHHHHHHHHHHHTT----HHHHHHHHHHHHHTHHHHHHHHHHHH---HHHHHHHHHHHHHHHH-

Radius of gyration: 16.88 Å; chains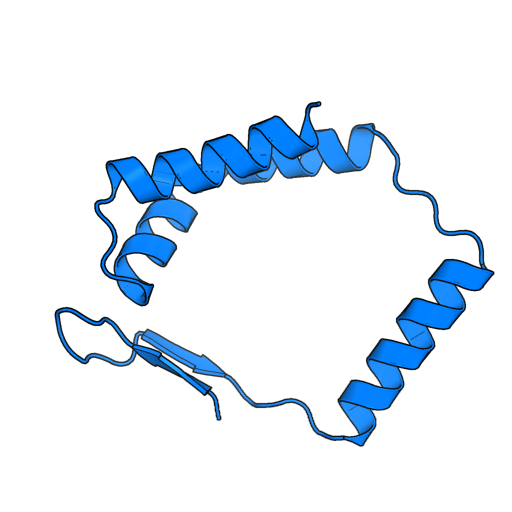: 1; bounding box: 36×17×41 Å

Sequence (88 aa):
MAKSINPATEEVIQEYKDFSEDRVESILQQADDAYRDGVKVSAEQLYKAAEHLKEKKDEFGALITSEMGKPITQSIAEVEKCAQLCEY

Foldseek 3Di:
DDFQAQPVPRHTPDDDDDDDPVRVVVVVVVVVVCVVVPDDDDLVNLLVQLVVLLVCLQVQLVVCCRRPVDPSVVSSVVSNVSSVVSND

pLDDT: mean 96.72, std 2.8, range [79.25, 98.75]